Protein AF-A0A928C3Q4-F1 (afdb_monomer_lite)

pLDDT: mean 73.68, std 12.92, range [38.28, 88.75]

Structure (mmCIF, N/CA/C/O backbone):
data_AF-A0A928C3Q4-F1
#
_entry.id   AF-A0A928C3Q4-F1
#
loop_
_atom_site.group_PDB
_atom_site.id
_atom_site.type_symbol
_atom_site.label_atom_id
_atom_site.label_alt_id
_atom_site.label_comp_id
_atom_site.label_asym_id
_atom_site.label_entity_id
_atom_site.label_seq_id
_atom_site.pdbx_PDB_ins_code
_atom_site.Cartn_x
_atom_site.Cartn_y
_atom_site.Cartn_z
_atom_site.occupancy
_atom_site.B_iso_or_equiv
_atom_site.auth_seq_id
_atom_site.auth_comp_id
_atom_site.auth_asym_id
_atom_site.auth_atom_id
_atom_site.pdbx_PDB_model_num
ATOM 1 N N . MET A 1 1 ? 23.425 15.760 -18.453 1.00 38.28 1 MET A N 1
ATOM 2 C CA . MET A 1 1 ? 22.052 15.894 -17.923 1.00 38.28 1 MET A CA 1
ATOM 3 C C . MET A 1 1 ? 21.413 14.527 -18.000 1.00 38.28 1 MET A C 1
ATOM 5 O O . MET A 1 1 ? 21.067 14.091 -19.089 1.00 38.28 1 MET A O 1
ATOM 9 N N . GLU A 1 2 ? 21.370 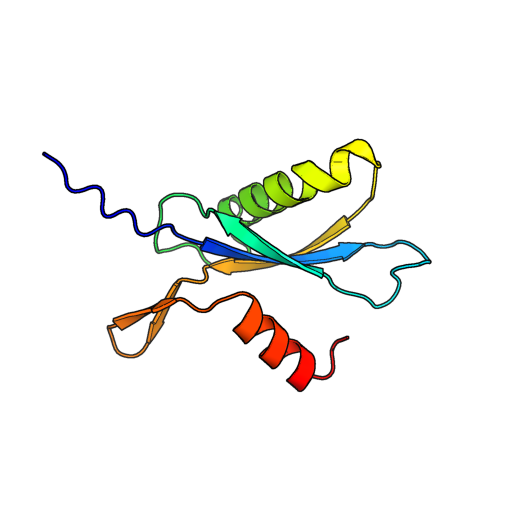13.817 -16.878 1.00 38.91 2 GLU A N 1
ATOM 10 C CA . GLU A 1 2 ? 20.698 12.523 -16.798 1.00 38.91 2 GLU A CA 1
ATOM 11 C C . GLU A 1 2 ? 19.193 12.769 -16.902 1.00 38.91 2 GLU A C 1
ATOM 13 O O . GLU A 1 2 ? 18.604 13.485 -16.091 1.00 38.91 2 GLU A O 1
ATOM 18 N N . TYR A 1 3 ? 18.585 12.248 -17.965 1.00 41.38 3 TYR A N 1
ATOM 19 C CA . TYR A 1 3 ? 17.144 12.281 -18.150 1.00 41.38 3 TYR A CA 1
ATOM 20 C C . TYR A 1 3 ? 16.550 11.283 -17.155 1.00 41.38 3 TYR A C 1
ATOM 22 O O . TYR A 1 3 ? 16.380 10.103 -17.466 1.00 41.38 3 TYR A O 1
ATOM 30 N N . VAL A 1 4 ? 16.289 11.746 -15.929 1.00 43.25 4 VAL A N 1
ATOM 31 C CA . VAL A 1 4 ? 15.479 11.011 -14.956 1.00 43.25 4 VAL A CA 1
ATOM 32 C C . VAL A 1 4 ? 14.077 10.997 -15.537 1.00 43.25 4 VAL A C 1
ATOM 34 O O . VAL A 1 4 ? 13.277 1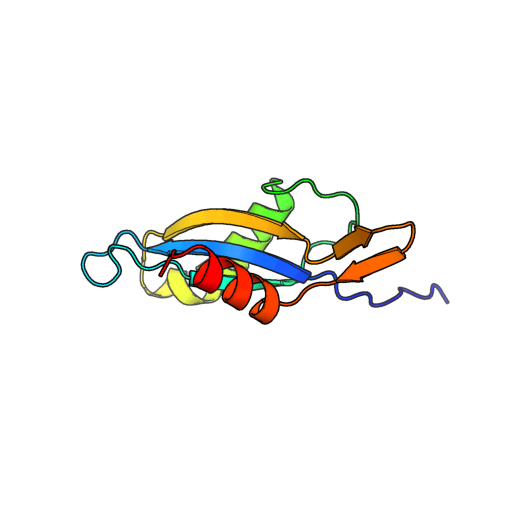1.909 -15.316 1.00 43.25 4 VAL A O 1
ATOM 37 N N . SER A 1 5 ? 13.828 10.005 -16.394 1.00 43.28 5 SER A N 1
ATOM 38 C CA . SER A 1 5 ? 12.517 9.741 -16.956 1.00 43.28 5 SER A CA 1
ATOM 39 C C . SER A 1 5 ? 11.573 9.700 -15.772 1.00 43.28 5 SER A C 1
ATOM 41 O O . SER A 1 5 ? 11.617 8.771 -14.972 1.00 43.28 5 SER A O 1
ATOM 43 N N . THR A 1 6 ? 10.768 10.748 -15.612 1.00 46.78 6 THR A N 1
ATOM 44 C CA . THR A 1 6 ? 9.827 10.887 -14.502 1.00 46.78 6 THR A CA 1
ATOM 45 C C . THR A 1 6 ? 8.625 9.991 -14.794 1.00 46.78 6 THR A C 1
ATOM 47 O O . THR A 1 6 ? 7.476 10.437 -14.800 1.00 46.78 6 THR A O 1
ATOM 50 N N . PHE A 1 7 ? 8.884 8.713 -15.089 1.00 53.75 7 PHE A N 1
ATOM 51 C CA . PHE A 1 7 ? 7.904 7.663 -14.928 1.00 53.75 7 PHE A CA 1
ATOM 52 C C . PHE A 1 7 ? 7.572 7.703 -13.448 1.00 53.75 7 PHE A C 1
ATOM 54 O O . PHE A 1 7 ? 8.318 7.231 -12.598 1.00 53.75 7 PHE A O 1
ATOM 61 N N . LYS A 1 8 ? 6.489 8.409 -13.119 1.00 59.88 8 LYS A N 1
ATOM 62 C CA . LYS A 1 8 ? 5.926 8.381 -11.780 1.00 59.88 8 LYS A CA 1
ATOM 63 C C . LYS A 1 8 ? 5.426 6.960 -11.605 1.00 59.88 8 LYS A C 1
ATOM 65 O O . LYS A 1 8 ? 4.290 6.671 -11.975 1.00 59.88 8 LYS A O 1
ATOM 70 N N . ASN A 1 9 ? 6.297 6.078 -11.126 1.00 72.19 9 ASN A N 1
ATOM 71 C CA . ASN A 1 9 ? 5.929 4.719 -10.795 1.00 72.19 9 ASN A CA 1
ATOM 72 C C . ASN A 1 9 ? 4.833 4.836 -9.742 1.00 72.19 9 ASN A C 1
ATOM 74 O O . ASN A 1 9 ? 4.999 5.480 -8.704 1.00 72.19 9 ASN A O 1
ATOM 78 N N . ARG A 1 10 ? 3.661 4.302 -10.063 1.00 83.31 10 ARG A N 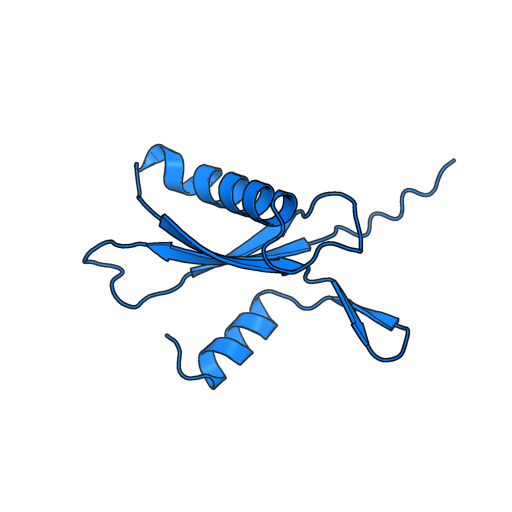1
ATOM 79 C CA . ARG A 1 10 ? 2.533 4.246 -9.142 1.00 83.31 10 ARG A CA 1
ATOM 80 C C . ARG A 1 10 ? 2.331 2.802 -8.745 1.00 83.31 10 ARG A C 1
ATOM 82 O O . ARG A 1 10 ? 2.506 1.892 -9.558 1.00 83.31 10 ARG A O 1
ATOM 89 N N . LEU A 1 11 ? 1.942 2.600 -7.504 1.00 85.88 11 LEU A N 1
ATOM 90 C CA . LEU A 1 11 ? 1.452 1.327 -7.019 1.00 85.88 11 LEU A CA 1
ATOM 91 C C . LEU A 1 11 ? 0.004 1.490 -6.611 1.00 85.88 11 LEU A C 1
ATOM 93 O O . LEU A 1 11 ? -0.422 2.547 -6.144 1.00 85.88 11 LEU A O 1
ATOM 97 N N . ILE A 1 12 ? -0.730 0.414 -6.781 1.00 86.50 12 ILE A N 1
ATOM 98 C CA . ILE A 1 12 ? -2.058 0.238 -6.246 1.00 86.50 12 ILE A CA 1
ATOM 99 C C . ILE A 1 12 ? -1.960 -0.603 -4.978 1.00 86.50 12 ILE A C 1
ATOM 101 O O . ILE A 1 12 ? -1.172 -1.544 -4.881 1.00 86.50 12 ILE A O 1
ATOM 105 N N . TYR A 1 13 ? -2.775 -0.259 -3.994 1.00 87.69 13 TYR A N 1
ATOM 106 C CA . TYR A 1 13 ? -2.908 -1.027 -2.775 1.00 87.69 13 TYR A CA 1
ATOM 107 C C . TYR A 1 13 ? -4.375 -1.201 -2.400 1.00 87.69 13 TYR A C 1
ATOM 109 O O . TYR A 1 13 ? -5.211 -0.329 -2.637 1.00 87.69 13 TYR A O 1
ATOM 117 N N . ILE A 1 14 ? -4.672 -2.344 -1.794 1.00 87.44 14 ILE A N 1
ATOM 118 C CA . ILE A 1 14 ? -5.994 -2.722 -1.314 1.00 87.44 14 ILE A CA 1
ATOM 119 C C . ILE A 1 14 ? -5.864 -3.002 0.171 1.00 87.44 14 ILE A C 1
ATOM 121 O O . ILE A 1 14 ? -5.032 -3.808 0.594 1.00 87.44 14 ILE A O 1
ATOM 125 N N . PHE A 1 15 ? -6.684 -2.336 0.967 1.00 87.69 15 PHE A N 1
ATOM 126 C CA . PHE A 1 15 ? -6.744 -2.561 2.399 1.00 87.69 15 PHE A CA 1
ATOM 127 C C . PHE A 1 15 ? -8.192 -2.603 2.859 1.00 87.69 15 PHE A C 1
ATOM 129 O O . PHE A 1 15 ? -9.074 -1.996 2.255 1.00 87.69 15 PHE A O 1
ATOM 136 N N . ARG A 1 16 ? -8.430 -3.313 3.953 1.00 86.38 16 ARG A N 1
ATOM 137 C CA . ARG A 1 16 ? -9.713 -3.307 4.648 1.00 86.38 16 ARG A CA 1
ATOM 138 C C . ARG A 1 16 ? -9.555 -2.711 6.029 1.00 86.38 16 ARG A C 1
ATOM 140 O O . ARG A 1 16 ? -8.469 -2.737 6.613 1.00 86.38 16 ARG A O 1
ATOM 147 N N . ILE A 1 17 ? -10.646 -2.177 6.546 1.00 85.06 17 ILE A N 1
ATOM 148 C CA . ILE A 1 17 ? -10.724 -1.690 7.914 1.00 85.06 17 ILE A CA 1
ATOM 149 C C . ILE A 1 17 ? -11.589 -2.692 8.675 1.00 85.06 17 ILE A C 1
ATOM 151 O O . ILE A 1 17 ? -12.744 -2.897 8.318 1.00 85.06 17 ILE A O 1
ATOM 155 N N . ASN A 1 18 ? -11.036 -3.322 9.714 1.00 77.12 18 ASN A N 1
ATOM 156 C CA . ASN A 1 18 ? -11.764 -4.277 10.563 1.00 77.12 18 ASN A CA 1
ATOM 157 C C . ASN A 1 18 ? -12.622 -3.540 11.605 1.00 77.12 18 ASN A C 1
ATOM 159 O O . ASN A 1 18 ? -12.540 -3.811 12.800 1.00 77.12 18 ASN A O 1
ATOM 163 N N . ASP A 1 19 ? -13.404 -2.568 11.149 1.00 76.81 19 ASP A N 1
ATOM 164 C CA . ASP A 1 19 ? -14.348 -1.828 11.978 1.00 76.81 19 ASP A CA 1
ATOM 165 C C . ASP A 1 19 ? -15.768 -2.314 11.684 1.00 76.81 19 ASP A C 1
ATOM 167 O O . ASP A 1 19 ? -16.071 -2.715 10.558 1.00 76.81 19 ASP A O 1
ATOM 171 N N . LEU A 1 20 ? -16.651 -2.273 12.683 1.00 71.94 20 LEU A N 1
ATOM 172 C CA . LEU A 1 20 ? -18.035 -2.739 12.549 1.00 71.94 20 LEU A CA 1
ATOM 173 C C . LEU A 1 20 ? -18.784 -2.006 11.426 1.00 71.94 20 LEU A C 1
ATOM 175 O O . LEU A 1 20 ? -19.590 -2.614 10.730 1.00 71.94 20 LEU A O 1
ATOM 179 N N . GLN A 1 21 ? -18.470 -0.726 11.210 1.00 72.75 21 GLN A N 1
ATOM 180 C CA . GLN A 1 21 ? -19.087 0.094 10.162 1.00 72.75 21 GLN A CA 1
ATOM 181 C C . GLN A 1 21 ? -18.514 -0.163 8.760 1.00 72.75 21 GLN A C 1
ATOM 183 O O . GLN A 1 21 ? -19.110 0.251 7.772 1.00 72.75 21 GLN A O 1
ATOM 188 N N . HIS A 1 22 ? -17.365 -0.835 8.666 1.00 70.25 22 HIS A N 1
ATOM 189 C CA . HIS A 1 22 ? -16.667 -1.128 7.409 1.00 70.25 22 HIS A CA 1
ATOM 190 C C . HIS A 1 22 ? -16.560 -2.638 7.154 1.00 70.25 22 HIS A C 1
ATOM 192 O O . HIS A 1 22 ? -15.764 -3.077 6.324 1.00 70.25 22 HIS A O 1
ATOM 198 N N . SER A 1 23 ? -17.343 -3.443 7.877 1.00 69.81 23 SER A N 1
ATOM 199 C CA . SER A 1 23 ? -17.320 -4.898 7.768 1.00 69.81 23 SER A CA 1
ATOM 200 C C . SER A 1 23 ? -17.797 -5.325 6.379 1.00 69.81 23 SER A C 1
ATOM 202 O O . SER A 1 23 ? -18.939 -5.078 6.009 1.00 69.81 23 SER A O 1
ATOM 204 N N . GLY A 1 24 ? -16.900 -5.935 5.601 1.00 72.25 24 GLY A N 1
ATOM 205 C CA . GLY A 1 24 ? -17.136 -6.313 4.203 1.00 72.25 24 GLY A CA 1
ATOM 206 C C . GLY A 1 24 ? -16.494 -5.361 3.194 1.00 72.25 24 GLY A C 1
ATOM 207 O O . GLY A 1 24 ? -15.980 -5.832 2.190 1.00 72.25 24 GLY A O 1
ATOM 208 N N . CYS A 1 25 ? -16.384 -4.070 3.514 1.00 78.62 25 CYS A N 1
ATOM 209 C CA . CYS A 1 25 ? -15.891 -3.069 2.574 1.00 78.62 25 CYS A CA 1
ATOM 210 C C . CYS A 1 25 ? -14.361 -3.089 2.448 1.00 78.62 25 CYS A C 1
ATOM 212 O O . CYS A 1 25 ? -13.617 -2.994 3.435 1.00 78.62 25 CYS A O 1
ATOM 214 N N . VAL A 1 26 ? -13.876 -3.112 1.209 1.00 82.88 26 VAL A N 1
ATOM 215 C CA . VAL A 1 26 ? -12.457 -2.914 0.891 1.00 82.88 26 VAL A CA 1
ATOM 216 C C . VAL A 1 26 ? -12.229 -1.529 0.302 1.00 82.88 26 VAL A C 1
ATOM 218 O O . VAL A 1 26 ? -13.044 -0.995 -0.445 1.00 82.88 26 VAL A O 1
ATOM 221 N N . LYS A 1 27 ? -11.082 -0.928 0.617 1.00 82.88 27 LYS A N 1
ATOM 222 C CA . LYS A 1 27 ? -10.660 0.338 0.029 1.00 82.88 27 LYS A CA 1
ATOM 223 C C . LYS A 1 27 ? -9.431 0.129 -0.834 1.00 82.88 27 LYS A C 1
ATOM 225 O O . LYS A 1 27 ? -8.418 -0.417 -0.397 1.00 82.88 27 LYS A O 1
ATO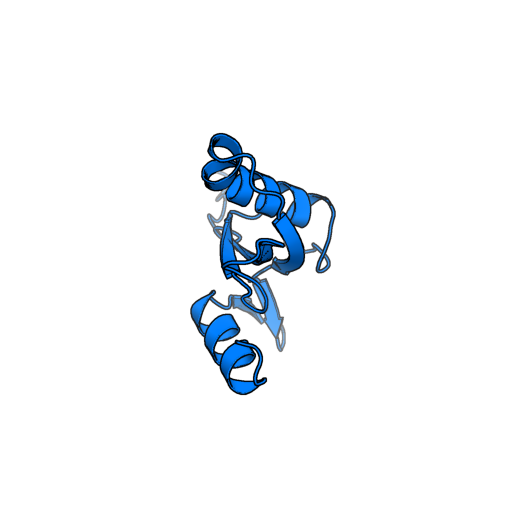M 230 N N . ILE A 1 28 ? -9.537 0.606 -2.064 1.00 84.56 28 ILE A N 1
ATOM 231 C CA . ILE A 1 28 ? -8.448 0.638 -3.029 1.00 84.56 28 ILE A CA 1
ATOM 232 C C . ILE A 1 28 ? -7.879 2.056 -3.044 1.00 84.56 28 ILE A C 1
ATOM 234 O O . ILE A 1 28 ? -8.626 3.035 -2.985 1.00 84.56 28 ILE A O 1
ATOM 238 N N . GLY A 1 29 ? -6.559 2.175 -3.113 1.00 84.69 29 GLY A N 1
ATOM 239 C CA . GLY A 1 29 ? -5.876 3.448 -3.288 1.00 84.69 29 GLY A CA 1
ATOM 240 C C . GLY A 1 29 ? -4.658 3.317 -4.188 1.00 84.69 29 GLY A C 1
ATOM 241 O O . GLY A 1 29 ? -4.142 2.223 -4.408 1.00 84.69 29 GLY A O 1
ATOM 242 N N . GLU A 1 30 ? -4.190 4.454 -4.693 1.00 86.19 30 GLU A N 1
ATOM 243 C CA . GLU A 1 30 ? -2.914 4.563 -5.392 1.00 86.19 30 GLU A CA 1
ATOM 244 C C . GLU A 1 30 ? -1.899 5.352 -4.555 1.00 86.19 30 GLU A C 1
ATOM 246 O O . GLU A 1 30 ? -2.230 6.321 -3.860 1.00 86.19 30 GLU A O 1
ATOM 251 N N . ALA A 1 31 ? -0.642 4.929 -4.613 1.00 86.50 31 ALA A N 1
ATOM 252 C CA . ALA A 1 31 ? 0.491 5.616 -4.014 1.00 86.50 31 ALA A CA 1
ATOM 253 C C . ALA A 1 31 ? 1.629 5.738 -5.023 1.00 86.50 31 ALA A C 1
ATOM 255 O O . ALA A 1 31 ? 1.720 4.993 -5.999 1.00 86.50 31 ALA A O 1
ATOM 256 N N . THR A 1 32 ? 2.530 6.678 -4.760 1.00 83.81 32 THR A N 1
ATOM 257 C CA . THR A 1 32 ? 3.806 6.739 -5.466 1.00 83.81 32 THR A CA 1
ATOM 258 C C . THR A 1 32 ? 4.644 5.537 -5.046 1.00 83.81 32 THR A C 1
ATOM 260 O O . THR A 1 32 ? 4.884 5.336 -3.854 1.00 83.81 32 THR A O 1
ATOM 263 N N . ALA A 1 33 ? 5.052 4.732 -6.020 1.00 78.44 33 ALA A N 1
ATOM 264 C CA . ALA A 1 33 ? 5.941 3.608 -5.806 1.00 78.44 33 ALA A CA 1
ATOM 265 C C . ALA A 1 33 ? 7.400 4.073 -5.730 1.00 78.44 33 ALA A C 1
ATOM 267 O O . ALA A 1 33 ? 7.748 5.085 -6.347 1.00 78.44 33 ALA A O 1
ATOM 268 N N . PRO A 1 34 ? 8.245 3.351 -4.975 1.00 71.25 34 PRO A N 1
ATOM 269 C CA . PRO A 1 34 ? 9.683 3.575 -4.994 1.00 71.25 34 PRO A CA 1
ATOM 270 C C . PRO A 1 34 ? 10.265 3.297 -6.388 1.00 71.25 34 PRO A C 1
ATOM 272 O O . PRO A 1 34 ? 9.657 2.604 -7.209 1.00 71.25 34 PRO A O 1
ATOM 275 N N . ASP A 1 35 ? 11.431 3.882 -6.659 1.00 63.66 35 ASP A N 1
ATOM 276 C CA . ASP A 1 35 ? 12.119 3.740 -7.942 1.00 63.66 35 ASP A CA 1
ATOM 277 C C . ASP A 1 35 ? 12.552 2.279 -8.138 1.00 63.66 35 ASP A C 1
ATOM 279 O O . ASP A 1 35 ? 13.342 1.733 -7.370 1.00 63.66 35 ASP A O 1
ATOM 283 N N . GLY A 1 36 ? 11.943 1.613 -9.120 1.00 60.75 36 GLY A N 1
ATOM 284 C CA . GLY A 1 36 ? 12.165 0.199 -9.401 1.00 60.75 36 GLY A CA 1
ATOM 285 C C . GLY A 1 36 ? 11.030 -0.406 -10.222 1.00 60.75 36 GLY A C 1
ATOM 286 O O . GLY A 1 36 ? 9.853 -0.235 -9.918 1.00 60.75 36 GLY A O 1
ATOM 287 N N . PHE A 1 37 ? 11.386 -1.107 -11.299 1.00 54.47 37 PHE A N 1
ATOM 288 C CA . PHE A 1 37 ? 10.437 -1.715 -12.245 1.00 54.47 37 PHE A CA 1
ATOM 289 C C . PHE A 1 37 ? 10.177 -3.207 -11.978 1.00 54.47 37 PHE A C 1
ATOM 291 O O . PHE A 1 37 ? 9.363 -3.817 -12.663 1.00 54.47 37 PHE A O 1
ATOM 298 N N . SER A 1 38 ? 10.848 -3.798 -10.983 1.00 55.56 38 SER A N 1
ATOM 299 C CA . SER A 1 38 ? 10.841 -5.244 -10.725 1.00 55.56 38 SER A CA 1
ATOM 300 C C . SER A 1 38 ? 10.409 -5.592 -9.298 1.00 55.56 38 SER A C 1
ATOM 302 O O . SER A 1 38 ? 10.990 -6.467 -8.656 1.00 55.56 38 SER A O 1
ATOM 304 N N . PHE A 1 39 ? 9.392 -4.906 -8.781 1.00 63.84 39 PHE A N 1
ATOM 305 C CA . PHE A 1 39 ? 8.757 -5.303 -7.528 1.00 63.84 39 PHE A CA 1
ATOM 306 C C . PHE A 1 39 ? 7.700 -6.366 -7.797 1.00 63.84 39 PHE A C 1
ATOM 308 O O . PHE A 1 39 ? 6.775 -6.155 -8.580 1.00 63.84 39 PHE A O 1
ATOM 315 N N . GLN A 1 40 ? 7.844 -7.511 -7.132 1.00 69.81 40 GLN A N 1
ATOM 316 C CA . GLN A 1 40 ? 6.776 -8.497 -7.065 1.00 69.81 40 GLN A CA 1
ATOM 317 C C . GLN A 1 40 ? 5.579 -7.899 -6.306 1.00 69.81 40 GLN A C 1
ATOM 319 O O . GLN A 1 40 ? 5.760 -7.039 -5.431 1.00 69.81 40 GLN A O 1
ATOM 324 N N . PRO A 1 41 ? 4.350 -8.346 -6.608 1.00 75.12 41 PRO A N 1
ATOM 325 C CA . PRO A 1 41 ? 3.198 -7.979 -5.800 1.00 75.12 41 PRO A CA 1
ATOM 326 C C . PRO A 1 41 ? 3.455 -8.352 -4.334 1.00 75.12 41 PRO A C 1
ATOM 328 O O . PRO A 1 41 ? 4.025 -9.402 -4.039 1.00 75.12 41 PRO A O 1
ATOM 331 N N . ASN A 1 42 ? 3.032 -7.496 -3.405 1.00 76.94 42 ASN A N 1
ATOM 332 C CA . ASN A 1 42 ? 3.232 -7.652 -1.959 1.00 76.94 42 ASN A CA 1
ATOM 333 C C . ASN A 1 42 ? 4.697 -7.613 -1.486 1.00 76.94 42 ASN A C 1
ATOM 335 O O . ASN A 1 42 ? 4.994 -8.041 -0.367 1.00 76.94 42 ASN A O 1
ATOM 339 N N . CYS A 1 43 ? 5.614 -7.050 -2.280 1.00 82.62 43 CYS A N 1
ATOM 340 C CA . CYS A 1 43 ? 6.974 -6.764 -1.824 1.00 82.62 43 CYS A CA 1
ATOM 341 C C . CYS A 1 43 ? 6.994 -5.829 -0.604 1.00 82.62 43 CYS A C 1
ATOM 343 O O . CYS A 1 43 ? 6.133 -4.965 -0.428 1.00 82.62 43 CYS A O 1
ATOM 345 N N . LYS A 1 44 ? 8.047 -5.952 0.215 1.00 83.88 44 LYS A N 1
ATOM 346 C CA . LYS A 1 44 ? 8.240 -5.129 1.420 1.00 83.88 44 LYS A CA 1
ATOM 347 C C . LYS A 1 44 ? 8.212 -3.629 1.113 1.00 83.88 44 LYS A C 1
ATOM 349 O O . LYS A 1 44 ? 7.572 -2.890 1.849 1.00 83.88 44 LYS A O 1
ATOM 354 N N . GLU A 1 45 ? 8.840 -3.205 0.020 1.00 84.19 45 GLU A N 1
ATOM 355 C CA . GLU A 1 45 ? 8.879 -1.796 -0.389 1.00 84.19 45 GLU A CA 1
ATOM 356 C C . GLU A 1 45 ? 7.510 -1.257 -0.821 1.00 84.19 45 GLU A C 1
ATOM 358 O O . GLU A 1 45 ? 7.109 -0.177 -0.389 1.00 84.19 45 GLU A O 1
ATOM 363 N N . LEU A 1 46 ? 6.743 -2.032 -1.600 1.00 84.38 46 LEU A N 1
ATOM 364 C CA . LEU A 1 46 ? 5.379 -1.650 -1.985 1.00 84.38 46 LEU A CA 1
ATOM 365 C C . LEU A 1 46 ? 4.459 -1.582 -0.767 1.00 84.38 46 LEU A C 1
ATOM 367 O O . LEU A 1 46 ? 3.681 -0.639 -0.622 1.00 84.38 46 LEU A O 1
ATOM 371 N N . ASN A 1 47 ? 4.580 -2.562 0.129 1.00 87.88 47 ASN A N 1
ATOM 372 C CA . ASN A 1 47 ? 3.824 -2.598 1.371 1.00 87.88 47 ASN A CA 1
ATOM 373 C C . ASN A 1 47 ? 4.156 -1.405 2.266 1.00 87.88 47 ASN A C 1
ATOM 375 O O . ASN A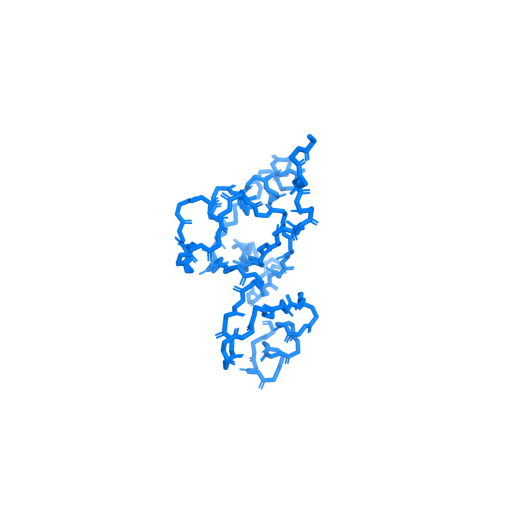 1 47 ? 3.244 -0.832 2.853 1.00 87.88 47 ASN A O 1
ATOM 379 N N . ASP A 1 48 ? 5.427 -1.019 2.374 1.00 88.25 48 ASP A N 1
ATOM 380 C CA . ASP A 1 48 ? 5.837 0.141 3.164 1.00 88.25 48 ASP A CA 1
ATOM 381 C C . ASP A 1 48 ? 5.293 1.445 2.569 1.00 88.25 48 ASP A C 1
ATOM 383 O O . ASP A 1 48 ? 4.650 2.224 3.272 1.00 88.25 48 ASP A O 1
ATOM 387 N N . ALA A 1 49 ? 5.426 1.635 1.254 1.00 87.50 49 ALA A N 1
ATOM 388 C CA . ALA A 1 49 ? 4.902 2.808 0.558 1.00 87.50 49 ALA A CA 1
ATOM 389 C C . ALA A 1 49 ? 3.369 2.924 0.679 1.00 87.50 49 ALA A C 1
ATOM 391 O O . ALA A 1 49 ? 2.846 3.999 0.993 1.00 87.50 49 ALA A O 1
ATOM 392 N N . ALA A 1 50 ? 2.648 1.811 0.507 1.00 88.75 50 ALA A N 1
ATOM 393 C CA . ALA A 1 50 ? 1.205 1.739 0.718 1.00 88.75 50 ALA A CA 1
ATOM 394 C C . ALA A 1 50 ? 0.831 2.061 2.169 1.00 88.75 50 ALA A C 1
ATOM 3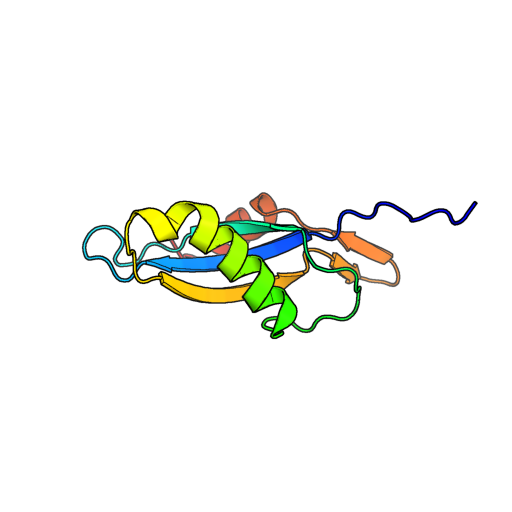96 O O . ALA A 1 50 ? 0.004 2.937 2.411 1.00 88.75 50 ALA A O 1
ATOM 397 N N . LYS A 1 51 ? 1.476 1.417 3.150 1.00 88.56 51 LYS A N 1
ATOM 398 C CA . LYS A 1 51 ? 1.244 1.671 4.582 1.00 88.56 51 LYS A CA 1
ATOM 399 C C . LYS A 1 51 ? 1.528 3.113 4.955 1.00 88.56 51 LYS A C 1
ATOM 401 O O . LYS A 1 51 ? 0.758 3.697 5.701 1.00 88.56 51 LYS A O 1
ATOM 406 N N . LYS A 1 52 ? 2.586 3.716 4.418 1.00 88.75 52 LYS A N 1
ATOM 407 C CA . LYS A 1 52 ? 2.923 5.123 4.642 1.00 88.75 52 LYS A CA 1
ATOM 408 C C . LYS A 1 52 ? 1.828 6.043 4.112 1.00 88.75 52 LYS A C 1
ATOM 410 O O . LYS A 1 52 ? 1.440 6.991 4.794 1.00 88.75 52 LYS A O 1
ATOM 415 N N . ARG A 1 53 ? 1.281 5.734 2.932 1.00 88.31 53 ARG A N 1
ATOM 416 C CA . ARG A 1 53 ? 0.142 6.463 2.369 1.00 88.31 53 ARG A CA 1
ATOM 417 C C . ARG A 1 53 ? -1.112 6.282 3.220 1.00 88.31 53 ARG A C 1
ATOM 419 O O . ARG A 1 53 ? -1.737 7.288 3.533 1.00 88.31 53 ARG A O 1
ATOM 426 N N . ILE A 1 54 ? -1.427 5.050 3.629 1.00 87.88 54 ILE A N 1
ATOM 427 C CA . ILE A 1 54 ? -2.572 4.724 4.490 1.00 87.88 54 ILE A CA 1
ATOM 428 C C . ILE A 1 54 ? -2.455 5.440 5.835 1.00 87.88 54 ILE A C 1
ATOM 430 O O . ILE A 1 54 ? -3.343 6.207 6.199 1.00 87.88 54 ILE A O 1
ATOM 434 N N . ASN A 1 55 ? -1.322 5.280 6.519 1.00 86.06 55 ASN A N 1
ATOM 435 C CA . ASN A 1 55 ? -1.013 5.942 7.782 1.00 86.06 55 ASN A CA 1
ATOM 436 C C . ASN A 1 55 ? -1.165 7.458 7.670 1.00 86.06 55 ASN A C 1
ATOM 438 O O . ASN A 1 55 ? -1.719 8.070 8.571 1.00 86.06 55 ASN A O 1
ATOM 442 N N . SER A 1 56 ? -0.775 8.079 6.555 1.00 84.38 56 SER A N 1
ATOM 443 C CA . SER A 1 56 ? -0.926 9.529 6.394 1.00 84.38 56 SER A CA 1
ATOM 444 C C . SER A 1 56 ? -2.364 10.036 6.582 1.00 84.38 56 SER A C 1
ATOM 446 O O . SER A 1 56 ? -2.524 11.213 6.895 1.00 84.38 56 SER A O 1
ATOM 448 N N . TYR A 1 57 ? -3.391 9.199 6.390 1.00 79.69 57 TYR A N 1
ATOM 449 C CA . TYR A 1 57 ? -4.793 9.563 6.623 1.00 79.69 57 TYR A CA 1
ATOM 450 C C . TYR A 1 57 ? -5.513 8.708 7.682 1.00 79.69 57 TYR A C 1
ATOM 452 O O . TYR A 1 57 ? -6.587 9.102 8.126 1.00 79.69 57 TYR A O 1
ATOM 460 N N . THR A 1 58 ? -4.959 7.570 8.120 1.00 76.44 58 THR A N 1
ATOM 461 C CA . THR A 1 58 ? -5.534 6.726 9.192 1.00 76.44 58 THR A CA 1
ATOM 462 C C . THR A 1 58 ? -4.821 6.853 10.540 1.00 76.44 58 THR A C 1
ATOM 464 O O . THR A 1 58 ? -5.420 6.528 11.567 1.00 76.44 58 THR A O 1
ATOM 467 N N . GLN A 1 59 ? -3.573 7.338 10.575 1.00 68.06 59 GLN A N 1
ATOM 468 C CA . GLN A 1 59 ? -2.746 7.397 11.790 1.00 68.06 59 GLN A CA 1
ATOM 469 C C . GLN A 1 59 ? -3.346 8.319 12.850 1.00 68.06 59 GLN A C 1
ATOM 471 O O . GLN A 1 59 ? -3.285 8.007 14.035 1.00 68.06 59 GLN A O 1
ATOM 476 N N . THR A 1 60 ? -3.987 9.411 12.439 1.00 60.00 60 THR A N 1
ATOM 477 C CA . THR A 1 60 ? -4.654 10.348 13.353 1.00 60.00 60 THR A CA 1
ATOM 478 C C . THR A 1 60 ? -5.873 9.734 14.043 1.00 60.00 60 THR A C 1
ATOM 480 O O . THR A 1 60 ? -6.266 10.194 15.108 1.00 60.00 60 THR A O 1
ATOM 483 N N . ALA A 1 61 ? -6.466 8.693 13.453 1.00 60.81 61 ALA A N 1
ATOM 484 C CA . ALA A 1 61 ? -7.694 8.067 13.933 1.00 60.81 61 ALA A CA 1
ATOM 485 C C . ALA A 1 61 ? -7.458 6.720 14.647 1.00 60.81 61 ALA A C 1
ATOM 487 O O . ALA A 1 61 ? -8.419 6.082 15.066 1.00 60.81 61 ALA A O 1
ATOM 488 N N . GLY A 1 62 ? -6.205 6.255 14.775 1.00 68.38 62 GLY A N 1
ATOM 489 C CA . GLY A 1 62 ? -5.885 4.980 15.438 1.00 68.38 62 GLY A CA 1
ATOM 490 C C . GLY A 1 62 ? -6.533 3.751 14.782 1.00 68.38 62 GLY A C 1
ATOM 491 O O . GLY A 1 62 ? -6.676 2.708 15.423 1.00 68.38 62 GLY A O 1
ATOM 492 N N . ILE A 1 63 ? -6.946 3.866 13.516 1.00 77.44 63 ILE A N 1
ATOM 493 C CA . ILE A 1 63 ? -7.725 2.837 12.825 1.00 77.44 63 ILE A CA 1
ATOM 494 C C . ILE A 1 63 ? -6.815 1.661 12.477 1.00 77.44 63 ILE A C 1
ATOM 496 O O . ILE A 1 63 ? -5.849 1.798 11.721 1.00 77.44 63 ILE A O 1
ATOM 500 N N . ARG A 1 64 ? -7.160 0.477 12.993 1.00 80.81 64 ARG A N 1
ATOM 501 C CA . ARG A 1 64 ? -6.515 -0.781 12.609 1.00 80.81 64 ARG A CA 1
ATOM 502 C C . ARG A 1 64 ? -6.989 -1.182 11.216 1.00 80.81 64 ARG A C 1
ATOM 504 O O . ARG A 1 64 ? -8.138 -1.580 11.028 1.00 80.81 64 ARG A O 1
ATOM 511 N N . TYR A 1 65 ? -6.089 -1.081 10.249 1.00 85.44 65 TYR A N 1
ATOM 512 C CA . TYR A 1 65 ? -6.310 -1.559 8.893 1.00 85.44 65 TYR A CA 1
ATOM 513 C C . TYR A 1 65 ? -5.489 -2.814 8.620 1.00 85.44 65 TYR A C 1
ATOM 515 O O . TYR A 1 65 ? -4.432 -3.039 9.211 1.00 85.44 65 TYR A O 1
ATOM 523 N N . GLU A 1 66 ? -5.969 -3.605 7.673 1.00 87.12 66 GLU A N 1
ATOM 524 C CA . GLU A 1 66 ? -5.271 -4.769 7.161 1.00 87.12 66 GLU A CA 1
ATOM 525 C C . GLU A 1 66 ? -5.001 -4.570 5.674 1.00 87.12 66 GLU A C 1
ATOM 527 O O . GLU A 1 66 ? -5.921 -4.408 4.871 1.00 87.12 66 GLU A O 1
ATOM 532 N N . LEU A 1 67 ? -3.718 -4.534 5.319 1.00 88.00 67 LEU A N 1
ATOM 533 C CA . LEU A 1 67 ? -3.275 -4.462 3.934 1.00 88.00 67 LEU A CA 1
ATOM 534 C C . LEU A 1 67 ? -3.455 -5.844 3.298 1.00 88.00 67 LEU A C 1
ATOM 536 O O . LEU A 1 67 ? -2.815 -6.800 3.725 1.00 88.00 67 LEU A O 1
ATOM 540 N N . LEU A 1 68 ? -4.327 -5.934 2.299 1.00 86.88 68 LEU A N 1
ATOM 541 C CA . LEU A 1 68 ? -4.673 -7.183 1.623 1.00 86.88 68 LEU A CA 1
ATOM 542 C C . LEU A 1 68 ? -3.787 -7.441 0.409 1.00 86.88 68 LEU A C 1
ATOM 544 O O . LEU A 1 68 ? -3.440 -8.586 0.132 1.00 86.88 68 LEU A O 1
ATOM 548 N N . HIS A 1 69 ? -3.469 -6.385 -0.342 1.00 84.38 69 HIS A N 1
ATOM 549 C CA . HIS A 1 69 ? -2.716 -6.519 -1.579 1.00 84.38 69 HIS A CA 1
ATOM 550 C C . HIS A 1 69 ? -1.971 -5.236 -1.934 1.00 84.38 69 HIS A C 1
ATOM 552 O O . HIS A 1 69 ? -2.519 -4.143 -1.785 1.00 84.38 69 HIS A O 1
ATOM 558 N N . THR A 1 70 ? -0.755 -5.360 -2.459 1.00 87.06 70 THR A N 1
ATOM 559 C CA . THR A 1 70 ? -0.059 -4.267 -3.147 1.00 87.06 70 THR A CA 1
ATOM 560 C C . THR A 1 70 ? 0.506 -4.749 -4.465 1.00 87.06 70 THR A C 1
ATOM 562 O O . THR A 1 70 ? 1.064 -5.841 -4.552 1.00 87.06 70 THR A O 1
ATOM 565 N N . GLU A 1 71 ? 0.381 -3.924 -5.492 1.00 83.38 71 GLU A N 1
ATOM 566 C CA . GLU A 1 71 ? 0.893 -4.242 -6.815 1.00 83.38 71 GLU A CA 1
ATOM 567 C C . GLU A 1 71 ? 1.339 -2.968 -7.521 1.00 83.38 71 GLU A C 1
ATOM 569 O O . GLU A 1 71 ? 0.794 -1.884 -7.301 1.00 83.38 71 GLU A O 1
ATOM 574 N N . MET A 1 72 ? 2.360 -3.071 -8.366 1.00 81.19 72 MET A N 1
ATOM 575 C CA . MET A 1 72 ? 2.705 -1.952 -9.226 1.00 81.19 72 MET A CA 1
ATOM 576 C C . MET A 1 72 ? 1.672 -1.800 -10.330 1.00 81.19 72 MET A C 1
ATOM 578 O O . MET A 1 72 ? 1.240 -2.765 -10.944 1.00 81.19 72 MET A O 1
ATOM 582 N N . THR A 1 73 ? 1.337 -0.552 -10.637 1.00 77.88 73 THR A N 1
ATOM 583 C CA . THR A 1 73 ? 0.506 -0.250 -11.807 1.00 77.88 73 THR A CA 1
ATOM 584 C C . THR A 1 73 ? 1.207 -0.613 -13.110 1.00 77.88 73 THR A C 1
ATOM 586 O O . THR A 1 73 ? 0.545 -0.775 -14.127 1.00 77.88 73 THR A O 1
ATOM 589 N N . LEU A 1 74 ? 2.538 -0.724 -13.087 1.00 76.00 74 LEU A N 1
ATOM 590 C CA . LEU A 1 74 ? 3.375 -1.046 -14.231 1.00 76.00 74 LEU A CA 1
ATOM 591 C C . LEU A 1 74 ? 3.445 -2.560 -14.431 1.00 76.00 74 LEU A C 1
ATOM 593 O O . LEU A 1 74 ? 3.868 -3.295 -13.545 1.00 76.00 74 LEU A O 1
ATOM 597 N N . TYR A 1 75 ? 3.088 -3.009 -15.627 1.00 73.19 75 TYR A N 1
ATOM 598 C CA . TYR A 1 75 ? 3.184 -4.400 -16.046 1.00 73.19 75 TYR A CA 1
ATOM 599 C C . TYR A 1 75 ? 3.678 -4.477 -17.489 1.00 73.19 75 TYR A C 1
ATOM 601 O O . TYR A 1 75 ? 3.408 -3.601 -18.313 1.00 73.19 75 TYR A O 1
ATOM 609 N N . ILE A 1 76 ? 4.407 -5.540 -17.817 1.00 69.50 76 ILE A N 1
ATOM 610 C CA . ILE A 1 76 ? 4.931 -5.758 -19.166 1.00 69.50 76 ILE A CA 1
ATOM 611 C C . ILE A 1 76 ? 3.960 -6.673 -19.908 1.00 69.50 76 ILE A C 1
ATOM 613 O O . ILE A 1 76 ? 3.781 -7.831 -19.535 1.00 69.50 76 ILE A O 1
ATOM 617 N N . LYS A 1 77 ? 3.333 -6.173 -20.977 1.00 74.50 77 LYS A N 1
ATOM 618 C CA . LYS A 1 77 ? 2.453 -6.975 -21.841 1.00 74.50 77 LYS A CA 1
ATOM 619 C C . LYS A 1 77 ? 2.922 -6.885 -23.285 1.00 74.50 77 LYS A C 1
ATOM 621 O O . LYS A 1 77 ? 2.862 -5.820 -23.893 1.00 74.50 77 LYS A O 1
ATOM 626 N N . GLY A 1 78 ? 3.384 -8.012 -23.831 1.00 73.44 78 GLY A N 1
ATOM 627 C CA . GLY A 1 78 ? 3.866 -8.096 -25.215 1.00 73.44 78 GLY A CA 1
ATOM 628 C C . GLY A 1 78 ? 5.096 -7.222 -25.488 1.00 73.44 78 GLY A C 1
ATOM 629 O O . GLY A 1 78 ? 5.165 -6.588 -26.534 1.00 73.44 78 GLY A O 1
ATOM 630 N N . GLY A 1 79 ? 6.019 -7.122 -24.525 1.00 75.00 79 GLY A N 1
ATOM 631 C CA . GLY A 1 79 ? 7.240 -6.315 -24.646 1.00 75.00 79 GLY A CA 1
ATOM 632 C C . GLY A 1 79 ? 7.060 -4.809 -24.414 1.00 75.00 79 GLY A C 1
ATOM 633 O O . GLY A 1 79 ? 8.038 -4.074 -24.473 1.00 75.00 79 GLY A O 1
ATOM 634 N N . GLN A 1 80 ? 5.844 -4.340 -24.118 1.00 74.56 80 GLN A N 1
ATOM 635 C CA . GLN A 1 80 ? 5.570 -2.938 -23.792 1.00 74.56 80 GLN A CA 1
ATOM 636 C C . GLN A 1 80 ? 5.228 -2.783 -22.311 1.00 74.56 80 GLN A C 1
ATOM 638 O O . GLN A 1 80 ? 4.398 -3.528 -21.779 1.00 74.56 80 GLN A O 1
ATOM 643 N N . VAL A 1 81 ? 5.844 -1.793 -21.659 1.00 72.88 81 VAL A N 1
ATOM 644 C CA . VAL A 1 81 ? 5.492 -1.384 -20.296 1.00 72.88 81 VAL A CA 1
ATOM 645 C C . VAL A 1 81 ? 4.170 -0.627 -20.364 1.00 72.88 81 VAL A C 1
ATOM 647 O O . VAL A 1 81 ? 4.082 0.442 -20.963 1.00 72.88 81 VAL A O 1
ATOM 650 N N . LYS A 1 82 ? 3.126 -1.198 -19.773 1.00 74.75 82 LYS A N 1
ATOM 651 C CA . LYS A 1 82 ? 1.820 -0.564 -19.618 1.00 74.75 82 LYS A CA 1
ATOM 652 C C . LYS A 1 82 ? 1.600 -0.218 -18.159 1.00 74.75 82 LYS A C 1
ATOM 654 O O . LYS A 1 82 ? 2.076 -0.926 -17.280 1.00 74.75 82 LYS A O 1
ATOM 659 N N . SER A 1 83 ? 0.849 0.847 -17.913 1.00 72.69 83 SER A N 1
ATOM 660 C CA . SER A 1 83 ? 0.333 1.175 -16.590 1.00 72.69 83 SER A CA 1
ATOM 661 C C . SER A 1 83 ? -1.188 1.020 -16.548 1.00 72.69 83 SER A C 1
ATOM 663 O O . SER A 1 83 ? -1.875 1.292 -17.535 1.00 72.69 83 SER A O 1
ATOM 665 N N . PHE A 1 84 ? -1.730 0.558 -15.424 1.00 71.56 84 PHE A N 1
ATOM 666 C CA . PHE A 1 84 ? -3.168 0.575 -15.153 1.00 71.56 84 PHE A CA 1
ATOM 667 C C . PHE A 1 84 ? -3.486 1.489 -13.970 1.00 71.56 84 PHE A C 1
ATOM 669 O O . PHE A 1 84 ? -2.694 1.634 -13.049 1.00 71.56 84 PHE A O 1
ATOM 676 N N . ASN A 1 85 ? -4.650 2.130 -14.002 1.00 72.06 85 ASN A N 1
ATOM 677 C CA . ASN A 1 85 ? -5.074 3.045 -12.945 1.00 72.06 85 ASN A CA 1
ATOM 678 C C . ASN A 1 85 ? -5.970 2.337 -11.927 1.00 72.06 85 ASN A C 1
ATOM 680 O O . ASN A 1 85 ? -6.579 1.310 -12.235 1.00 72.06 85 ASN A O 1
ATOM 684 N N . ASP A 1 86 ? -6.108 2.947 -10.752 1.00 69.88 86 ASP A N 1
ATOM 685 C CA . ASP A 1 86 ? -7.068 2.580 -9.707 1.00 69.88 86 ASP A CA 1
ATOM 686 C C . ASP A 1 86 ? -8.474 2.314 -10.272 1.00 69.88 86 ASP A C 1
ATOM 688 O O . ASP A 1 86 ? -9.081 1.304 -9.932 1.00 69.88 86 ASP A O 1
ATOM 692 N N . LYS A 1 87 ? -8.943 3.134 -11.226 1.00 70.56 87 LYS A N 1
ATOM 693 C CA . LYS A 1 87 ? -10.236 2.953 -11.903 1.00 70.56 87 LYS A CA 1
ATOM 694 C C . LYS A 1 87 ? -10.372 1.607 -12.604 1.00 70.56 87 LYS A C 1
ATOM 696 O O . LYS A 1 87 ? -11.441 1.011 -12.562 1.00 70.56 87 LYS A O 1
ATOM 701 N N . GLN A 1 88 ? -9.311 1.140 -13.264 1.00 71.44 88 GLN A N 1
ATOM 702 C CA . GLN A 1 88 ? -9.352 -0.146 -13.963 1.00 71.44 88 GLN A CA 1
ATOM 703 C C . GLN A 1 88 ? -9.398 -1.301 -12.968 1.00 71.44 88 GLN A C 1
ATOM 705 O O . GLN A 1 88 ? -10.117 -2.268 -13.191 1.00 71.44 88 GLN A O 1
ATOM 710 N N . VAL A 1 89 ? -8.686 -1.190 -11.846 1.00 71.19 89 VAL A N 1
ATOM 711 C CA . VAL A 1 89 ? -8.758 -2.217 -10.799 1.00 71.19 89 VAL A CA 1
ATOM 712 C C . VAL A 1 89 ? -10.094 -2.181 -10.074 1.00 71.19 89 VAL A C 1
ATOM 714 O O . VAL A 1 89 ? -10.631 -3.234 -9.753 1.00 71.19 89 VAL A O 1
ATOM 717 N N . HIS A 1 90 ? -10.662 -0.996 -9.870 1.00 69.38 90 HIS A N 1
ATOM 718 C CA . HIS A 1 90 ? -11.988 -0.839 -9.292 1.00 69.38 90 HIS A CA 1
ATOM 719 C C . HIS A 1 90 ? -13.059 -1.502 -10.169 1.00 69.38 90 HIS A C 1
ATOM 721 O O . HIS A 1 90 ? -13.846 -2.295 -9.666 1.00 69.38 90 HIS A O 1
ATOM 727 N N . ASP A 1 91 ? -13.025 -1.273 -11.487 1.00 70.62 91 ASP A N 1
ATOM 728 C CA . ASP A 1 91 ? -13.925 -1.930 -12.444 1.00 70.62 91 ASP A CA 1
ATOM 729 C C . ASP A 1 91 ? -13.744 -3.461 -12.449 1.00 70.62 91 ASP A C 1
ATOM 731 O O . ASP A 1 91 ? -14.727 -4.200 -12.454 1.00 70.62 91 ASP A O 1
ATOM 735 N N . VAL A 1 92 ? -12.505 -3.961 -12.349 1.00 66.88 92 VAL A N 1
ATOM 736 C CA . VAL A 1 92 ? -12.225 -5.406 -12.244 1.00 66.88 92 VAL A CA 1
ATOM 737 C C . VAL A 1 92 ? -12.724 -6.005 -10.922 1.00 66.88 92 VAL A C 1
ATOM 739 O O . VAL A 1 92 ? -13.287 -7.103 -10.936 1.00 66.88 92 VAL A O 1
ATOM 742 N N . LEU A 1 93 ? -12.555 -5.312 -9.789 1.00 66.69 93 LEU A N 1
ATOM 743 C CA . LEU A 1 93 ? -13.066 -5.778 -8.493 1.00 66.69 93 LEU A CA 1
ATOM 744 C C . LEU A 1 93 ? -14.596 -5.780 -8.460 1.00 66.69 93 LEU A C 1
ATOM 746 O O . LEU A 1 93 ? -15.183 -6.778 -8.041 1.00 66.69 93 LEU A O 1
ATOM 750 N N . GLN A 1 94 ? -15.227 -4.727 -8.984 1.00 66.44 94 GLN A N 1
ATOM 751 C CA . GLN A 1 94 ? -16.682 -4.632 -9.098 1.00 66.44 94 GLN A CA 1
ATOM 752 C C . GLN A 1 94 ? -17.234 -5.758 -9.984 1.00 66.44 94 GLN A C 1
ATOM 754 O O . GLN A 1 94 ? -18.207 -6.418 -9.629 1.00 66.44 94 GLN A O 1
ATOM 759 N N . ARG A 1 95 ? -16.564 -6.061 -11.106 1.00 63.69 95 ARG A N 1
ATOM 760 C CA . ARG A 1 95 ? -16.911 -7.209 -11.965 1.00 63.69 95 ARG A CA 1
ATOM 761 C C . ARG A 1 95 ? -16.668 -8.565 -11.305 1.00 63.69 95 ARG A C 1
ATOM 763 O O . ARG A 1 95 ? -17.300 -9.539 -11.697 1.00 63.69 95 ARG A O 1
ATOM 770 N N . SER A 1 96 ? -15.774 -8.636 -10.321 1.00 56.91 96 SER A N 1
ATOM 771 C CA . SER A 1 96 ? -15.494 -9.858 -9.555 1.00 56.91 96 SER A CA 1
ATOM 772 C C . SER A 1 96 ? -16.435 -10.055 -8.359 1.00 56.91 96 SER A C 1
ATOM 774 O O . SER A 1 96 ? -16.239 -11.001 -7.597 1.00 56.91 96 SER A O 1
ATOM 776 N N . GLY A 1 97 ? -17.442 -9.189 -8.179 1.00 55.06 97 GLY A N 1
ATOM 777 C CA . GLY A 1 97 ? -18.448 -9.325 -7.122 1.00 55.06 97 GLY A CA 1
ATOM 778 C C . GLY A 1 97 ? -17.905 -9.098 -5.710 1.00 55.06 97 GLY A C 1
ATOM 779 O O . GLY A 1 97 ? -18.450 -9.650 -4.758 1.00 55.06 97 GLY A O 1
ATOM 780 N N . LYS A 1 98 ? -16.807 -8.341 -5.568 1.00 48.59 98 LYS A N 1
ATOM 781 C CA . LYS A 1 98 ? -16.285 -7.918 -4.263 1.00 48.59 98 LYS A CA 1
ATOM 782 C C . LYS A 1 98 ? -16.526 -6.423 -4.082 1.00 48.59 98 LYS A C 1
ATOM 784 O O . LYS A 1 98 ? -15.780 -5.617 -4.634 1.00 48.59 98 LYS A O 1
ATOM 789 N N . GLU A 1 99 ? -17.587 -6.110 -3.343 1.00 44.00 99 GLU A N 1
ATOM 790 C CA . GLU A 1 99 ? -17.928 -4.785 -2.802 1.00 44.00 99 GLU A CA 1
ATOM 791 C C . GLU A 1 99 ? -17.363 -4.635 -1.381 1.00 44.00 99 GLU A C 1
ATOM 793 O O . GLU A 1 99 ? -17.440 -5.634 -0.629 1.00 44.00 99 GLU A O 1
#

Foldseek 3Di:
DPCPVPPQWKKKWKKFFPDPVRVQPIDIDIFRAPPDDDDDKPDPRQVVRVVVVVCVPCVVVVTDMGTDIMDIQWDADPNDTGGDDSVVVVVVCVVVVRD

Radius of gyration: 14.83 Å; chains: 1; bounding box: 41×26×41 Å

Sequence (99 aa):
MEYVSTFKNRLIYIFRINDLQHSGCVKIGEATAPDGFSFQPNCKELNDAAKKRINSYTQTAGIRYELLHTEMTLYIKGGQVKSFNDKQVHDVLQRSGKE

Secondary structure (DSSP, 8-state):
---------EEEEEEEE-SGGGTT-EEEEEEEPPS-S-PPTT-HHHHHHHHHHHHHHHGGGT--EEEEEEEESEEEETTEEEE--HHHHHHHHHHTT--